Protein AF-A0A3N0A0M9-F1 (afdb_monomer_lite)

Radius of gyration: 16.25 Å; chains: 1; bounding box: 40×36×37 Å

Structure (mmCIF, N/CA/C/O backbone):
data_AF-A0A3N0A0M9-F1
#
_entry.id   AF-A0A3N0A0M9-F1
#
loop_
_atom_site.group_PDB
_atom_site.id
_atom_site.type_symbol
_atom_site.label_atom_id
_atom_site.label_alt_id
_atom_site.label_comp_id
_atom_site.label_asym_id
_atom_site.label_entity_id
_atom_site.label_seq_id
_atom_site.pdbx_PDB_ins_code
_atom_site.Cartn_x
_atom_site.Cartn_y
_atom_site.Cartn_z
_atom_site.occupancy
_atom_site.B_iso_or_equiv
_atom_site.auth_seq_id
_atom_site.auth_comp_id
_atom_site.auth_asym_id
_atom_site.auth_atom_id
_atom_site.pdbx_PDB_model_num
ATOM 1 N N . MET A 1 1 ? -13.376 9.754 -20.074 1.00 46.81 1 MET A N 1
ATOM 2 C CA . MET A 1 1 ? -14.007 8.553 -19.494 1.00 46.81 1 MET A CA 1
ATOM 3 C C . MET A 1 1 ? -12.904 7.523 -19.365 1.00 46.81 1 MET A C 1
ATOM 5 O O . MET A 1 1 ? -12.200 7.332 -20.347 1.00 46.81 1 MET A O 1
ATOM 9 N N . PHE A 1 2 ? -12.668 6.989 -18.171 1.00 48.34 2 PHE A N 1
ATOM 10 C CA . PHE A 1 2 ? -11.679 5.936 -17.939 1.00 48.34 2 PHE A CA 1
ATOM 11 C C . PHE A 1 2 ? -12.411 4.703 -17.416 1.00 48.34 2 PHE A C 1
ATOM 13 O O . PHE A 1 2 ? -13.405 4.845 -16.701 1.00 48.34 2 PHE A O 1
ATOM 20 N N . ASP A 1 3 ? -11.941 3.519 -17.795 1.00 61.69 3 ASP A N 1
ATOM 21 C CA . ASP A 1 3 ? -12.500 2.263 -17.310 1.00 61.69 3 ASP A CA 1
ATOM 22 C C . ASP A 1 3 ? -12.025 2.032 -15.871 1.00 61.69 3 ASP A C 1
ATOM 24 O O . ASP A 1 3 ? -10.823 1.979 -15.598 1.00 61.69 3 ASP A O 1
ATOM 28 N N . LEU A 1 4 ? -12.972 1.939 -14.935 1.00 63.66 4 LEU A N 1
ATOM 29 C CA . LEU A 1 4 ? -12.687 1.568 -13.553 1.00 63.66 4 LEU A CA 1
ATOM 30 C C . LEU A 1 4 ? -12.735 0.043 -13.437 1.00 63.66 4 LEU A C 1
ATOM 32 O O . LEU A 1 4 ? -13.810 -0.553 -13.383 1.00 63.66 4 LEU A O 1
ATOM 36 N N . CYS A 1 5 ? -11.565 -0.585 -13.386 1.00 60.88 5 CYS A N 1
ATOM 37 C CA . CYS A 1 5 ? -11.450 -2.004 -13.069 1.00 60.88 5 CYS A CA 1
ATOM 38 C C . CYS A 1 5 ? -11.476 -2.184 -11.546 1.00 60.88 5 CYS A C 1
ATOM 40 O O . CYS A 1 5 ? -10.580 -1.699 -10.854 1.00 60.88 5 CYS A O 1
ATOM 42 N N . VAL A 1 6 ? -12.500 -2.870 -11.032 1.00 67.88 6 VAL A N 1
ATOM 43 C CA . VAL A 1 6 ? -12.644 -3.187 -9.604 1.00 67.88 6 VAL A CA 1
ATOM 44 C C . VAL A 1 6 ? -12.330 -4.663 -9.389 1.00 67.88 6 VAL A C 1
ATOM 46 O O . VAL A 1 6 ? -13.035 -5.526 -9.909 1.00 67.88 6 VAL A O 1
ATOM 49 N N . ASP A 1 7 ? -11.290 -4.943 -8.606 1.00 69.88 7 ASP A N 1
ATOM 50 C CA . ASP A 1 7 ? -10.989 -6.296 -8.141 1.00 69.88 7 ASP A CA 1
ATOM 51 C C . ASP A 1 7 ? -11.790 -6.588 -6.865 1.00 69.88 7 ASP A C 1
ATOM 53 O O . ASP A 1 7 ? -11.772 -5.805 -5.912 1.00 69.88 7 ASP A O 1
ATOM 57 N N . LEU A 1 8 ? -12.483 -7.728 -6.832 1.00 71.00 8 LEU A N 1
ATOM 58 C CA . LEU A 1 8 ? -13.157 -8.211 -5.629 1.00 71.00 8 LEU A CA 1
ATOM 59 C C . LEU A 1 8 ? -12.156 -8.986 -4.768 1.00 71.00 8 LEU A C 1
ATOM 61 O O . LEU A 1 8 ? -11.678 -10.055 -5.157 1.00 71.00 8 LEU A O 1
ATOM 65 N N . ILE A 1 9 ? -11.857 -8.433 -3.596 1.00 75.56 9 ILE A N 1
ATOM 66 C CA . ILE A 1 9 ? -10.951 -9.012 -2.604 1.00 75.56 9 ILE A CA 1
ATOM 67 C C . ILE A 1 9 ? -11.772 -9.372 -1.369 1.00 75.56 9 ILE A C 1
ATOM 69 O O . ILE A 1 9 ? -12.623 -8.594 -0.938 1.00 75.56 9 ILE A O 1
ATOM 73 N N . VAL A 1 10 ? -11.522 -10.553 -0.813 1.00 70.00 10 VAL A N 1
ATOM 74 C CA . VAL A 1 10 ? -12.194 -11.050 0.393 1.00 70.00 10 VAL A CA 1
ATOM 75 C C . VAL A 1 10 ? -11.167 -11.307 1.491 1.00 70.00 10 VAL A C 1
ATOM 77 O O . VAL A 1 10 ? -10.033 -11.690 1.215 1.00 70.00 10 VAL A O 1
ATOM 80 N N . ASP A 1 11 ? -11.554 -11.117 2.747 1.00 65.62 11 ASP A N 1
ATOM 81 C CA . ASP A 1 11 ? -10.757 -11.548 3.901 1.00 65.62 11 ASP A CA 1
ATOM 82 C C . ASP A 1 11 ? -10.755 -13.081 4.030 1.00 65.62 11 ASP A C 1
ATOM 84 O O . ASP A 1 11 ? -9.761 -13.688 4.429 1.00 65.62 11 ASP A O 1
ATOM 88 N N . ARG A 1 12 ? -11.864 -13.720 3.638 1.00 73.69 12 ARG A N 1
ATOM 89 C CA . ARG A 1 12 ? -12.016 -15.173 3.582 1.00 73.69 12 ARG A CA 1
ATOM 90 C C . ARG A 1 12 ? -12.870 -15.586 2.393 1.00 73.69 12 ARG A C 1
ATOM 92 O O . ARG A 1 12 ? -14.002 -15.134 2.262 1.00 73.69 12 ARG A O 1
ATOM 99 N N . ILE A 1 13 ? -12.370 -16.510 1.572 1.00 76.69 13 ILE A N 1
ATOM 100 C CA . ILE A 1 13 ? -13.120 -17.059 0.433 1.00 76.69 13 ILE A CA 1
ATOM 101 C C . ILE A 1 13 ? -14.322 -17.867 0.952 1.00 76.69 13 ILE A C 1
ATOM 103 O O . ILE A 1 13 ? -14.123 -18.902 1.599 1.00 76.69 13 ILE A O 1
ATOM 107 N N . PRO A 1 14 ? -15.573 -17.443 0.681 1.00 78.31 14 PRO A N 1
ATOM 108 C CA . PRO A 1 14 ? -16.746 -18.236 1.019 1.00 78.31 14 PRO A CA 1
ATOM 109 C C . PRO A 1 14 ? -16.757 -19.529 0.192 1.00 78.31 14 PRO A C 1
ATOM 111 O O . PRO A 1 14 ? -16.495 -19.479 -1.012 1.00 78.31 14 PRO A O 1
ATOM 114 N N . PRO A 1 15 ? -17.103 -20.685 0.782 1.00 81.62 15 PRO A N 1
ATOM 115 C CA . PRO A 1 15 ? -16.984 -21.981 0.109 1.00 81.62 15 PRO A CA 1
ATOM 116 C C . PRO A 1 15 ? -17.847 -22.116 -1.157 1.00 81.62 15 PRO A C 1
ATOM 118 O O . PRO A 1 15 ? -17.543 -22.944 -2.005 1.00 81.62 15 PRO A O 1
ATOM 121 N N . ASN A 1 16 ? -18.897 -21.304 -1.304 1.00 85.25 16 ASN A N 1
ATOM 122 C CA . ASN A 1 16 ? -19.840 -21.324 -2.424 1.00 85.25 16 ASN A CA 1
ATOM 123 C C . ASN A 1 16 ? -19.748 -20.086 -3.342 1.00 85.25 16 ASN A C 1
ATOM 125 O O . ASN A 1 16 ? -20.628 -19.890 -4.177 1.00 85.25 16 ASN A O 1
ATOM 129 N N . ILE A 1 17 ? -18.727 -19.227 -3.205 1.00 81.31 17 ILE A N 1
ATOM 130 C CA . ILE A 1 17 ? -18.635 -17.978 -3.990 1.00 81.31 17 ILE A CA 1
ATOM 131 C C . ILE A 1 17 ? -18.592 -18.240 -5.502 1.00 81.31 17 ILE A C 1
ATOM 133 O O . ILE A 1 17 ? -19.210 -17.511 -6.278 1.00 81.31 17 ILE A O 1
ATOM 137 N N . HIS A 1 18 ? -17.924 -19.318 -5.913 1.00 77.88 18 HIS A N 1
ATOM 138 C CA . HIS A 1 18 ? -17.837 -19.709 -7.313 1.00 77.88 18 HIS A CA 1
ATOM 139 C C . HIS A 1 18 ? -19.211 -20.120 -7.864 1.00 77.88 18 HIS A C 1
ATOM 141 O O . HIS A 1 18 ? -19.573 -19.725 -8.966 1.00 77.88 18 HIS A O 1
ATOM 147 N N . ASP A 1 19 ? -20.014 -20.840 -7.082 1.00 83.12 19 ASP A N 1
ATOM 148 C CA . ASP A 1 19 ? -21.340 -21.300 -7.512 1.00 83.12 19 ASP A CA 1
ATOM 149 C C . ASP A 1 19 ? -22.362 -20.154 -7.600 1.00 83.12 19 ASP A C 1
ATOM 151 O O . ASP A 1 19 ? -23.295 -20.213 -8.398 1.00 83.12 19 ASP A O 1
ATOM 155 N N . VAL A 1 20 ? -22.193 -19.105 -6.785 1.00 84.69 20 VAL A N 1
ATOM 156 C CA . VAL A 1 20 ? -23.126 -17.966 -6.704 1.00 84.69 20 VAL A CA 1
ATOM 157 C C . VAL A 1 20 ? -22.769 -16.857 -7.692 1.00 84.69 20 VAL A C 1
ATOM 159 O O . VAL A 1 20 ? -23.652 -16.298 -8.337 1.00 84.69 20 VAL A O 1
ATOM 162 N N . LEU A 1 21 ? -21.485 -16.504 -7.780 1.00 79.31 21 LEU A N 1
ATOM 163 C CA . LEU A 1 21 ? -21.014 -15.325 -8.510 1.00 79.31 21 LEU A CA 1
ATOM 164 C C . LEU A 1 21 ? -20.124 -15.673 -9.708 1.00 79.31 21 LEU A C 1
ATOM 166 O O . LEU A 1 21 ? -19.809 -14.784 -10.492 1.00 79.31 21 LEU A O 1
ATOM 170 N N . ASN A 1 22 ? -19.726 -16.942 -9.869 1.00 79.00 22 ASN A N 1
ATOM 171 C CA . ASN A 1 22 ? -18.807 -17.400 -10.916 1.00 79.00 22 ASN A CA 1
ATOM 172 C C . ASN A 1 22 ? -17.504 -16.577 -10.977 1.00 79.00 22 ASN A C 1
ATOM 174 O O . ASN A 1 22 ? -16.963 -16.301 -12.048 1.00 79.00 22 ASN A O 1
ATOM 178 N N . ILE A 1 23 ? -17.017 -16.168 -9.802 1.00 75.56 23 ILE A N 1
ATOM 179 C CA . ILE A 1 23 ? -15.745 -15.469 -9.608 1.00 75.56 23 ILE A CA 1
ATOM 180 C C . ILE A 1 23 ? -14.832 -16.290 -8.695 1.00 75.56 23 ILE A C 1
ATOM 182 O O . ILE A 1 23 ? -15.299 -17.025 -7.823 1.00 75.56 23 ILE A O 1
ATOM 186 N N . ALA A 1 24 ? -13.524 -16.114 -8.867 1.00 68.88 24 ALA A N 1
ATOM 187 C CA . ALA A 1 24 ? -12.499 -16.600 -7.951 1.00 68.88 24 ALA A CA 1
ATOM 188 C C . ALA A 1 24 ? -11.876 -15.382 -7.245 1.00 68.88 24 ALA A C 1
ATOM 190 O O . ALA A 1 24 ? -10.961 -14.771 -7.805 1.00 68.88 24 ALA A O 1
ATOM 191 N N . PRO A 1 25 ? -12.411 -14.955 -6.085 1.00 68.38 25 PRO A N 1
ATOM 192 C CA . PRO A 1 25 ? -11.896 -13.782 -5.395 1.00 68.38 25 PRO A CA 1
ATOM 193 C C . PRO A 1 25 ? -10.504 -14.075 -4.832 1.00 68.38 25 PRO A C 1
ATOM 195 O O . PRO A 1 25 ? -10.197 -15.208 -4.456 1.00 68.38 25 PRO A O 1
ATOM 198 N N . VAL A 1 26 ? -9.671 -13.040 -4.772 1.00 68.00 26 VAL A N 1
ATOM 199 C CA . VAL A 1 26 ? -8.352 -13.123 -4.135 1.00 68.00 26 VAL A CA 1
ATOM 200 C C . VAL A 1 26 ? -8.538 -12.953 -2.630 1.00 68.00 26 VAL A C 1
ATOM 202 O O . VAL A 1 26 ? -9.287 -12.069 -2.206 1.00 68.00 26 VAL A O 1
ATOM 205 N N . ASP A 1 27 ? -7.877 -13.793 -1.834 1.00 69.44 27 ASP A N 1
ATOM 206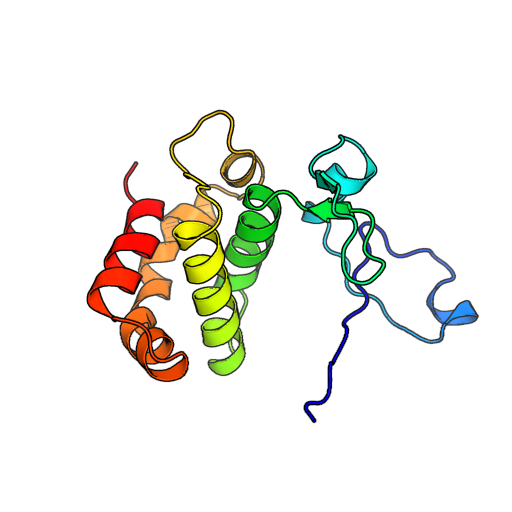 C CA . ASP A 1 27 ? -7.814 -13.614 -0.391 1.00 69.44 27 ASP A CA 1
ATOM 207 C C . ASP A 1 27 ? -6.705 -12.629 -0.011 1.00 69.44 27 ASP A C 1
ATOM 209 O O . ASP A 1 27 ? -5.558 -12.746 -0.434 1.00 69.44 27 ASP A O 1
ATOM 213 N N . GLU A 1 28 ? -7.054 -11.638 0.806 1.00 76.50 28 GLU A N 1
ATOM 214 C CA . GLU A 1 28 ? -6.086 -10.749 1.445 1.00 76.50 28 GLU A CA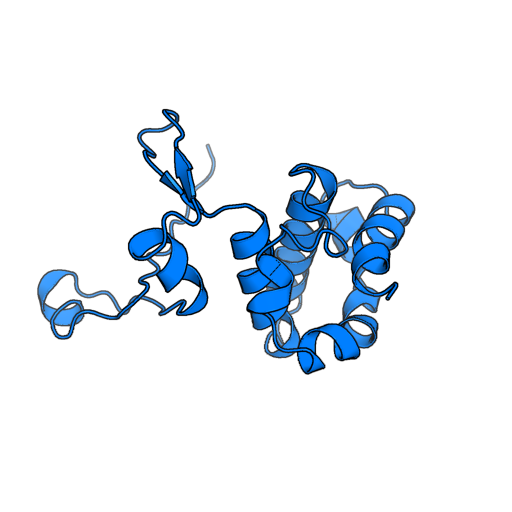 1
ATOM 215 C C . GLU A 1 28 ? -6.292 -10.835 2.954 1.00 76.50 28 GLU A C 1
ATOM 217 O O . GLU A 1 28 ? -7.057 -10.078 3.553 1.00 76.50 28 GLU A O 1
ATOM 222 N N . VAL A 1 29 ? -5.610 -11.799 3.574 1.00 76.31 29 VAL A N 1
ATOM 223 C CA . VAL A 1 29 ? -5.720 -12.090 5.013 1.00 76.31 29 VAL A CA 1
ATOM 224 C C . VAL A 1 29 ? -5.365 -10.863 5.860 1.00 76.31 29 VAL A C 1
ATOM 226 O O . VAL A 1 29 ? -5.896 -10.686 6.955 1.00 76.31 29 VAL A O 1
ATOM 229 N N . LEU A 1 30 ? -4.526 -9.958 5.346 1.00 79.00 30 LEU A N 1
ATOM 230 C CA . LEU A 1 30 ? -4.198 -8.710 6.033 1.00 79.00 30 LEU A CA 1
ATOM 231 C C . LEU A 1 30 ? -5.394 -7.754 6.154 1.00 79.00 30 LEU A C 1
ATOM 233 O O . LEU A 1 30 ? -5.308 -6.812 6.931 1.00 79.00 30 LEU A O 1
ATOM 237 N N . LEU A 1 31 ? -6.508 -7.978 5.447 1.00 81.50 31 LEU A N 1
ATOM 238 C CA . LEU A 1 31 ? -7.742 -7.201 5.608 1.00 81.50 31 LEU A CA 1
ATOM 239 C C . LEU A 1 31 ? -8.655 -7.715 6.729 1.00 81.50 31 LEU A C 1
ATOM 241 O O . LEU A 1 31 ? -9.558 -6.982 7.123 1.00 81.50 31 LEU A O 1
ATOM 245 N N . GLU A 1 32 ? -8.410 -8.897 7.308 1.00 82.12 32 GLU A N 1
ATOM 246 C CA 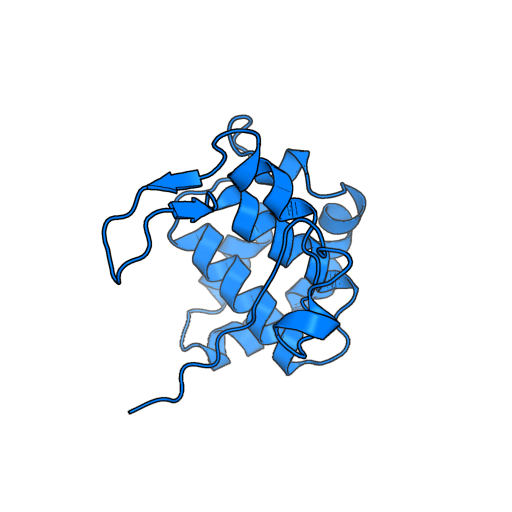. GLU A 1 32 ? -9.192 -9.424 8.443 1.00 82.12 32 GLU A CA 1
ATOM 247 C C . GLU A 1 32 ? -9.430 -8.381 9.566 1.00 82.12 32 GLU A C 1
ATOM 249 O O . GLU A 1 32 ? -10.556 -8.283 10.070 1.00 82.12 32 GLU A O 1
ATOM 254 N N . PRO A 1 33 ? -8.447 -7.539 9.965 1.00 80.88 33 PRO A N 1
ATOM 255 C CA . PRO A 1 33 ? -8.648 -6.547 11.022 1.00 80.88 33 PRO A CA 1
ATOM 256 C C . PRO A 1 33 ? -9.676 -5.452 10.691 1.00 80.88 33 PRO A C 1
ATOM 258 O O . PRO A 1 33 ? -10.248 -4.874 11.616 1.00 80.88 33 PRO A O 1
ATOM 261 N N . VAL A 1 34 ? -9.948 -5.181 9.407 1.00 82.62 34 VAL A N 1
ATOM 262 C CA . VAL A 1 34 ? -11.017 -4.257 8.975 1.00 82.62 34 VAL A CA 1
ATOM 263 C C . VAL A 1 34 ? -12.367 -4.765 9.464 1.00 82.62 34 VAL A C 1
ATOM 265 O O . VAL A 1 34 ? -13.164 -4.001 9.996 1.00 82.62 34 VAL A O 1
ATOM 268 N N . PHE A 1 35 ? -12.601 -6.068 9.330 1.00 82.19 35 PHE A N 1
ATOM 269 C CA . PHE A 1 35 ? -13.885 -6.693 9.633 1.00 82.19 35 PHE A CA 1
ATOM 270 C C . PHE A 1 35 ? -14.013 -7.129 11.096 1.00 82.19 35 PHE A C 1
ATOM 272 O O . PHE A 1 35 ? -15.124 -7.273 11.600 1.00 82.19 35 PHE A O 1
ATOM 279 N N . THR A 1 36 ? -12.889 -7.346 11.789 1.00 81.44 36 THR A N 1
ATOM 280 C CA . THR A 1 36 ? -12.878 -7.957 13.131 1.00 81.44 36 THR A CA 1
ATOM 281 C C . THR A 1 36 ? -12.433 -7.029 14.262 1.00 81.44 36 THR A C 1
ATOM 283 O O . THR A 1 36 ? -12.691 -7.343 15.425 1.00 81.44 36 THR A O 1
ATOM 286 N N . ARG A 1 37 ? -11.731 -5.923 13.969 1.00 78.25 37 ARG A N 1
ATOM 287 C CA . ARG A 1 37 ? -11.045 -5.092 14.985 1.00 78.25 37 ARG A CA 1
ATOM 288 C C . ARG A 1 37 ? -11.192 -3.583 14.779 1.00 78.25 37 ARG A C 1
ATOM 290 O O . ARG A 1 37 ? -10.410 -2.822 15.342 1.00 78.25 37 ARG A O 1
ATOM 297 N N . ASP A 1 38 ? -12.158 -3.150 13.973 1.00 82.00 38 ASP A N 1
ATOM 298 C CA . ASP A 1 38 ? -12.381 -1.736 13.650 1.00 82.00 38 ASP A CA 1
ATOM 299 C C . ASP A 1 38 ? -11.116 -1.014 13.117 1.00 82.00 38 ASP A C 1
ATOM 301 O O . ASP A 1 38 ? -10.888 0.177 13.361 1.00 82.00 38 ASP A O 1
ATOM 305 N N . GLU A 1 39 ? -10.260 -1.722 12.363 1.00 82.94 39 GLU A N 1
ATOM 306 C CA . GLU A 1 39 ? -9.064 -1.145 11.722 1.00 82.94 39 GLU A CA 1
ATOM 307 C C . GLU A 1 39 ? -9.405 -0.428 10.405 1.00 82.94 39 GLU A C 1
ATOM 309 O O . GLU A 1 39 ? -8.784 -0.627 9.357 1.00 82.94 39 GLU A O 1
ATOM 314 N N . TYR A 1 40 ? -10.407 0.447 10.475 1.00 85.75 40 TYR A N 1
ATOM 315 C CA . TYR A 1 40 ? -10.907 1.225 9.353 1.00 85.75 40 TYR A CA 1
ATOM 316 C C . TYR A 1 40 ? -11.216 2.678 9.718 1.00 85.75 40 TYR A C 1
ATOM 318 O O . TYR A 1 40 ? -11.217 3.076 10.884 1.00 85.75 40 TYR A O 1
ATOM 326 N N . VAL A 1 41 ? -11.474 3.475 8.688 1.00 85.00 41 VAL A N 1
ATOM 327 C CA . VAL A 1 41 ? -11.993 4.837 8.745 1.00 85.00 41 VAL A CA 1
ATOM 328 C C . VAL A 1 41 ? -13.347 4.835 8.048 1.00 85.00 41 VAL A C 1
ATOM 330 O O . VAL A 1 41 ? -13.490 4.250 6.976 1.00 85.00 41 VAL A O 1
ATOM 333 N N . LYS A 1 42 ? -14.352 5.463 8.659 1.00 85.94 42 LYS A N 1
ATOM 334 C CA . LYS A 1 42 ? -15.638 5.673 7.990 1.00 85.94 42 LYS A CA 1
ATOM 335 C C . LYS A 1 42 ? -15.510 6.845 7.036 1.00 85.94 42 LYS A C 1
ATOM 337 O O . LYS A 1 42 ? -15.041 7.909 7.439 1.00 85.94 42 LYS A O 1
ATOM 342 N N . ILE A 1 43 ? -15.931 6.635 5.801 1.00 83.25 43 ILE A N 1
ATOM 343 C CA . ILE A 1 43 ? -16.092 7.697 4.814 1.00 83.25 43 ILE A CA 1
ATOM 344 C C . ILE A 1 43 ? -17.551 7.683 4.364 1.00 83.25 43 ILE A C 1
ATOM 346 O O . ILE A 1 43 ? -18.217 6.662 4.474 1.00 83.25 43 ILE A O 1
ATOM 350 N N . GLU A 1 44 ? -18.069 8.826 3.934 1.00 80.81 44 GLU A N 1
ATOM 351 C CA . GLU A 1 44 ? -19.430 8.948 3.392 1.00 80.81 44 GLU A CA 1
ATOM 352 C C . GLU A 1 44 ? -19.345 9.471 1.953 1.00 80.81 44 GLU A C 1
ATOM 354 O O . GLU A 1 44 ? -20.040 10.397 1.541 1.00 80.81 44 GLU A O 1
ATOM 359 N N . GLU A 1 45 ? -18.417 8.902 1.186 1.00 76.88 45 GLU A N 1
ATOM 360 C CA . GLU A 1 45 ? -18.079 9.342 -0.164 1.00 76.88 45 GLU A CA 1
ATOM 361 C C . GLU A 1 45 ? -18.207 8.165 -1.130 1.00 76.88 45 GLU A C 1
ATOM 363 O O . GLU A 1 45 ? -17.852 7.034 -0.807 1.00 76.88 45 GLU A O 1
ATOM 368 N N . PHE A 1 46 ? -18.733 8.417 -2.332 1.00 69.88 46 PHE A N 1
ATOM 369 C CA . PHE A 1 46 ? -18.859 7.415 -3.404 1.00 69.88 46 PHE A CA 1
ATOM 370 C C . PHE A 1 46 ? -19.653 6.144 -3.034 1.00 69.88 46 PHE A C 1
ATOM 372 O O . PHE A 1 46 ? -19.504 5.114 -3.686 1.00 69.88 46 PHE A O 1
ATOM 379 N N . GLY A 1 47 ? -20.506 6.206 -2.005 1.00 70.25 47 GLY A N 1
ATOM 380 C CA . GLY A 1 47 ? -21.232 5.036 -1.492 1.00 70.25 47 GLY A CA 1
ATOM 381 C C . GLY A 1 47 ? -20.343 4.034 -0.747 1.00 70.25 47 GLY A C 1
ATOM 382 O O . GLY A 1 47 ? -20.774 2.914 -0.489 1.00 70.25 47 GLY A O 1
ATOM 383 N N . ILE A 1 48 ? -19.109 4.418 -0.418 1.00 70.00 48 ILE A N 1
ATOM 384 C CA . ILE A 1 48 ? -18.201 3.642 0.420 1.00 70.00 48 ILE A CA 1
ATOM 385 C C . ILE A 1 48 ? -18.504 4.016 1.865 1.00 70.00 48 ILE A C 1
ATOM 387 O O . ILE A 1 48 ? -18.462 5.193 2.194 1.00 70.00 48 ILE A O 1
ATOM 391 N N . GLU A 1 49 ? -18.793 3.036 2.720 1.00 75.81 49 GLU A N 1
ATOM 392 C CA . GLU A 1 49 ? -19.029 3.278 4.153 1.00 75.81 49 GLU A CA 1
ATOM 393 C C . GLU A 1 49 ? -17.740 3.172 4.981 1.00 75.81 49 GLU A C 1
ATOM 395 O O . GLU A 1 49 ? -17.614 3.764 6.056 1.00 75.81 49 GLU A O 1
ATOM 400 N N . ILE A 1 50 ? -16.778 2.376 4.502 1.00 81.69 50 ILE A N 1
ATOM 401 C CA . ILE A 1 50 ? -15.605 1.954 5.263 1.00 81.69 50 ILE A CA 1
ATOM 402 C C . ILE A 1 50 ? -14.378 1.870 4.345 1.00 81.69 50 ILE A C 1
ATOM 404 O O . ILE A 1 50 ? -14.414 1.210 3.309 1.00 81.69 50 ILE A O 1
ATOM 408 N N . LEU A 1 51 ? -13.270 2.487 4.763 1.00 82.19 51 LEU A N 1
ATOM 409 C CA . LEU A 1 51 ? -11.949 2.375 4.144 1.00 82.19 51 LEU A CA 1
ATOM 410 C C . LEU A 1 51 ? -10.945 1.815 5.155 1.00 82.19 51 LEU A C 1
ATOM 412 O O . LEU A 1 51 ? -10.860 2.308 6.278 1.00 82.19 51 LEU A O 1
ATOM 416 N N . SER A 1 52 ? -10.146 0.823 4.767 1.00 84.94 52 SER A N 1
ATOM 417 C CA . SER A 1 52 ? -9.052 0.313 5.603 1.00 84.94 52 SER A CA 1
ATOM 418 C C . SER A 1 52 ? -8.141 1.447 6.072 1.00 84.94 52 SER A C 1
ATOM 420 O O . SER A 1 52 ? -7.840 2.364 5.302 1.00 84.94 52 SER A O 1
ATOM 422 N N . LYS A 1 53 ? -7.654 1.384 7.318 1.00 86.31 53 LYS A N 1
ATOM 423 C CA . LYS A 1 53 ? -6.686 2.386 7.780 1.00 86.31 53 LYS A CA 1
ATOM 424 C C . LYS A 1 53 ? -5.460 2.405 6.858 1.00 86.31 53 LYS A C 1
ATOM 426 O O . LYS A 1 53 ? -5.018 1.338 6.422 1.00 86.31 53 LYS A O 1
ATOM 431 N N . PRO A 1 54 ? -4.869 3.583 6.600 1.00 86.19 54 PRO A N 1
ATOM 432 C CA . PRO A 1 54 ? -3.724 3.707 5.698 1.00 86.19 54 PRO A CA 1
ATOM 433 C C . PRO A 1 54 ? -2.553 2.783 6.049 1.00 86.19 54 PRO A C 1
ATOM 435 O O . PRO A 1 54 ? -1.911 2.223 5.169 1.00 86.19 54 PRO A O 1
ATOM 438 N N . ASP A 1 55 ? -2.336 2.533 7.337 1.00 84.19 55 ASP A N 1
ATOM 439 C CA . ASP A 1 55 ? -1.338 1.587 7.831 1.00 84.19 55 ASP A CA 1
ATOM 440 C C . ASP A 1 55 ? -1.548 0.156 7.318 1.00 84.19 55 ASP A C 1
ATOM 442 O O . ASP A 1 55 ? -0.598 -0.550 6.979 1.00 84.19 55 ASP A O 1
ATOM 446 N N . LEU A 1 56 ? -2.804 -0.279 7.252 1.00 83.69 56 LEU A N 1
ATOM 447 C CA . LEU A 1 56 ? -3.161 -1.602 6.765 1.00 83.69 56 LEU A CA 1
ATOM 448 C C . LEU A 1 56 ? -3.008 -1.684 5.245 1.00 83.69 56 LEU A C 1
ATOM 450 O O . LEU A 1 56 ? -2.490 -2.672 4.734 1.00 83.69 56 LEU A O 1
ATOM 454 N N . LEU A 1 57 ? -3.384 -0.619 4.528 1.00 86.25 57 LEU A N 1
ATOM 455 C CA . LEU A 1 57 ? -3.143 -0.500 3.086 1.00 86.25 57 LEU A CA 1
ATOM 456 C C . LEU A 1 57 ? -1.648 -0.530 2.762 1.00 86.25 57 LEU A C 1
ATOM 458 O O . LEU A 1 57 ? -1.231 -1.175 1.808 1.00 86.25 57 LEU A O 1
ATOM 462 N N . LEU A 1 58 ? -0.822 0.127 3.573 1.00 86.00 58 LEU A N 1
ATOM 463 C CA . LEU A 1 58 ? 0.624 0.071 3.416 1.00 86.00 58 LEU A CA 1
ATOM 464 C C . LEU A 1 58 ? 1.151 -1.353 3.628 1.00 86.00 58 LEU A C 1
ATOM 466 O O . LEU A 1 58 ? 1.995 -1.818 2.865 1.00 86.00 58 LEU A O 1
ATOM 470 N N . ALA A 1 59 ? 0.633 -2.067 4.629 1.00 83.94 59 ALA A N 1
ATOM 471 C CA . ALA A 1 59 ? 1.038 -3.440 4.903 1.00 83.94 59 ALA A CA 1
ATOM 472 C C . ALA A 1 59 ? 0.761 -4.394 3.731 1.00 83.94 59 ALA A C 1
ATOM 474 O O . ALA A 1 59 ? 1.652 -5.164 3.370 1.00 83.94 59 ALA A O 1
ATOM 475 N N . THR A 1 60 ? -0.421 -4.319 3.108 1.00 85.06 60 THR A N 1
ATOM 476 C CA . THR A 1 60 ? -0.760 -5.179 1.955 1.00 85.06 60 THR A CA 1
ATOM 477 C C . THR A 1 60 ? 0.202 -4.958 0.789 1.00 85.06 60 THR A C 1
ATOM 479 O O . THR A 1 60 ? 0.682 -5.917 0.186 1.00 85.06 60 THR A O 1
ATOM 482 N N . LYS A 1 61 ? 0.578 -3.700 0.527 1.00 86.12 61 LYS A N 1
ATOM 483 C CA . LYS A 1 61 ? 1.536 -3.349 -0.533 1.00 86.12 61 LYS A CA 1
ATOM 484 C C . LYS A 1 61 ? 2.953 -3.808 -0.232 1.00 86.12 61 LYS A C 1
ATOM 486 O O . LYS A 1 61 ? 3.637 -4.314 -1.117 1.00 86.12 61 LYS A O 1
ATOM 491 N N . LEU A 1 62 ? 3.399 -3.668 1.015 1.00 82.75 62 LEU A N 1
ATOM 492 C CA . LEU A 1 62 ? 4.724 -4.134 1.422 1.00 82.75 62 LEU A CA 1
ATOM 493 C C . LEU A 1 62 ? 4.837 -5.658 1.310 1.00 82.75 62 LEU A C 1
ATOM 495 O O . LEU A 1 62 ? 5.867 -6.153 0.862 1.00 82.75 62 LEU A O 1
ATOM 499 N N . VAL A 1 63 ? 3.786 -6.400 1.674 1.00 82.12 63 VAL A N 1
ATOM 500 C CA . VAL A 1 63 ? 3.783 -7.869 1.607 1.00 82.12 63 VAL A CA 1
ATOM 501 C C . VAL A 1 63 ? 3.720 -8.389 0.171 1.00 82.12 63 VAL A C 1
ATOM 503 O O . VAL A 1 63 ? 4.359 -9.398 -0.132 1.00 82.12 63 VAL A O 1
ATOM 506 N N . SER A 1 64 ? 3.018 -7.704 -0.737 1.00 79.38 64 SER A N 1
ATOM 507 C CA . SER A 1 64 ? 2.939 -8.128 -2.140 1.00 79.38 64 SER A CA 1
ATOM 508 C C . SER A 1 64 ? 4.255 -7.937 -2.896 1.00 79.38 64 SER A C 1
ATOM 510 O O . SER A 1 64 ? 4.569 -8.723 -3.792 1.00 79.38 64 SER A O 1
ATOM 512 N N . LEU A 1 65 ? 5.029 -6.911 -2.538 1.00 77.12 65 LEU A N 1
ATOM 513 C CA . LEU A 1 65 ? 6.166 -6.421 -3.314 1.00 77.12 65 LEU A CA 1
ATOM 514 C C . LEU A 1 65 ? 7.263 -7.475 -3.607 1.00 77.12 65 LEU A C 1
ATOM 516 O O . LEU A 1 65 ? 7.651 -7.587 -4.773 1.00 77.12 65 LEU A O 1
ATOM 520 N N . PRO A 1 66 ? 7.735 -8.301 -2.643 1.00 73.06 66 PRO A N 1
ATOM 521 C CA . PRO A 1 66 ? 8.817 -9.263 -2.883 1.00 73.06 66 PRO A CA 1
ATOM 522 C C . PRO A 1 66 ? 8.470 -10.365 -3.895 1.00 73.06 66 PRO A C 1
ATOM 524 O O . PRO A 1 66 ? 9.359 -10.891 -4.558 1.00 73.06 66 PRO A O 1
ATOM 527 N N . GLY A 1 67 ? 7.188 -10.726 -4.020 1.00 68.62 67 GLY A N 1
ATOM 528 C CA . GLY A 1 67 ? 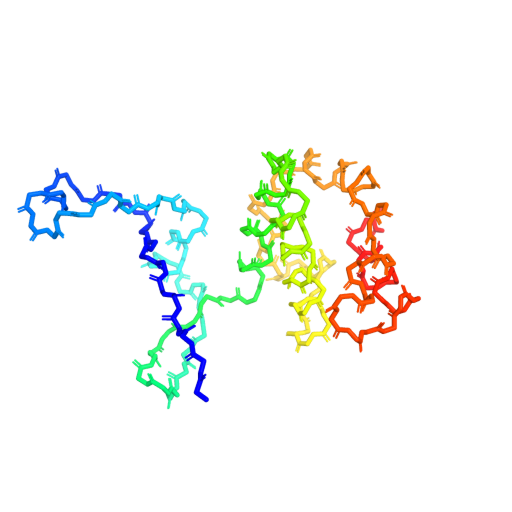6.717 -11.781 -4.926 1.00 68.62 67 GLY A CA 1
ATOM 529 C C . GLY A 1 67 ? 6.344 -11.292 -6.329 1.00 68.62 67 GLY A C 1
ATOM 530 O O . GLY A 1 67 ? 5.950 -12.091 -7.184 1.00 68.62 67 GLY A O 1
ATOM 531 N N . ARG A 1 68 ? 6.413 -9.981 -6.597 1.00 72.62 68 ARG A N 1
ATOM 532 C CA . ARG A 1 68 ? 6.074 -9.421 -7.911 1.00 72.62 68 ARG A CA 1
ATOM 533 C C . ARG A 1 68 ? 7.260 -9.559 -8.859 1.00 72.62 68 ARG A C 1
ATOM 535 O O . ARG A 1 68 ? 8.282 -8.923 -8.666 1.00 72.62 68 ARG A O 1
ATOM 542 N N . ASN A 1 69 ? 7.082 -10.294 -9.955 1.00 64.94 69 ASN A N 1
ATOM 543 C CA . ASN A 1 69 ? 8.103 -10.403 -11.009 1.00 64.94 69 ASN A CA 1
ATOM 544 C C . ASN A 1 69 ? 7.854 -9.474 -12.207 1.00 64.94 69 ASN A C 1
ATOM 546 O O . ASN A 1 69 ? 8.755 -9.256 -13.007 1.00 64.94 69 ASN A O 1
ATOM 550 N N . ALA A 1 70 ? 6.644 -8.923 -12.346 1.00 71.44 70 ALA A N 1
ATOM 551 C CA . ALA A 1 70 ? 6.302 -8.055 -13.469 1.00 71.44 70 ALA A CA 1
ATOM 552 C C . ALA A 1 70 ? 6.543 -6.578 -13.124 1.00 71.44 70 ALA A C 1
ATOM 554 O O . ALA A 1 70 ? 5.963 -6.074 -12.161 1.00 71.44 70 ALA A O 1
ATOM 555 N N . GLU A 1 71 ? 7.342 -5.886 -13.941 1.00 72.75 71 GLU A N 1
ATOM 556 C CA . GLU A 1 71 ? 7.759 -4.489 -13.725 1.00 72.75 71 GLU A CA 1
ATOM 557 C C . GLU A 1 71 ? 6.576 -3.535 -13.512 1.00 72.75 71 GLU A C 1
ATOM 559 O O . GLU A 1 71 ? 6.543 -2.803 -12.528 1.00 72.75 71 GLU A O 1
ATOM 564 N N . HIS A 1 72 ? 5.536 -3.611 -14.348 1.00 72.81 72 HIS A N 1
ATOM 565 C CA . HIS A 1 72 ? 4.346 -2.758 -14.212 1.00 72.81 72 HIS A CA 1
ATOM 566 C C . HIS A 1 72 ? 3.607 -2.945 -12.872 1.00 72.81 72 HIS A C 1
ATOM 568 O O . HIS A 1 72 ? 3.065 -1.990 -12.320 1.00 72.81 72 HIS A O 1
ATOM 574 N N . LYS A 1 73 ? 3.600 -4.165 -12.313 1.00 77.88 73 LYS A N 1
ATOM 575 C CA . LYS A 1 73 ? 2.982 -4.448 -11.005 1.00 77.88 73 LYS A CA 1
ATOM 576 C C . LYS A 1 73 ? 3.837 -3.920 -9.855 1.00 77.88 73 LYS A C 1
ATOM 578 O O . LYS A 1 73 ? 3.276 -3.387 -8.906 1.00 77.88 73 LYS A O 1
ATOM 583 N N . LYS A 1 74 ? 5.168 -4.018 -9.962 1.00 77.69 74 LYS A N 1
ATOM 584 C CA . LYS A 1 74 ? 6.095 -3.391 -9.006 1.00 77.69 74 LYS A CA 1
ATOM 585 C C . LYS A 1 74 ? 5.946 -1.872 -9.006 1.00 77.69 74 LYS A C 1
ATOM 587 O O . LYS A 1 74 ? 5.810 -1.285 -7.942 1.00 77.69 74 LYS A O 1
ATOM 592 N N . CYS A 1 75 ? 5.889 -1.261 -10.191 1.00 82.75 75 CYS A N 1
ATOM 593 C CA . CYS A 1 75 ? 5.686 0.178 -10.350 1.00 82.75 75 CYS A CA 1
ATOM 594 C C . CYS A 1 75 ? 4.391 0.647 -9.675 1.00 82.75 75 CYS A C 1
ATOM 596 O O . CYS A 1 75 ? 4.414 1.621 -8.929 1.00 82.75 75 CYS A O 1
ATOM 598 N N . LYS A 1 76 ? 3.279 -0.074 -9.887 1.00 84.62 76 LYS A N 1
ATOM 599 C CA . LYS A 1 76 ? 2.006 0.194 -9.202 1.00 84.62 76 LYS A CA 1
ATOM 600 C C . LYS A 1 76 ? 2.161 0.120 -7.682 1.00 84.62 76 LYS A C 1
ATOM 602 O O . LYS A 1 76 ? 1.805 1.066 -6.991 1.00 84.62 76 LYS A O 1
ATOM 607 N N . ASP A 1 77 ? 2.689 -0.992 -7.168 1.00 85.50 77 ASP A N 1
ATOM 608 C CA . ASP A 1 77 ? 2.795 -1.201 -5.722 1.00 85.50 77 ASP A CA 1
ATOM 609 C C . ASP A 1 77 ? 3.738 -0.152 -5.075 1.00 85.50 77 ASP A C 1
ATOM 611 O O . ASP A 1 77 ? 3.438 0.346 -3.993 1.00 85.50 77 ASP A O 1
ATOM 615 N N . MET A 1 78 ? 4.814 0.274 -5.752 1.00 85.00 78 MET A N 1
ATOM 616 C CA . MET A 1 78 ? 5.691 1.368 -5.296 1.00 85.00 78 MET A CA 1
ATOM 617 C C . MET A 1 78 ? 5.012 2.742 -5.312 1.00 85.00 78 MET A C 1
ATOM 619 O O . MET A 1 78 ? 5.180 3.510 -4.363 1.00 85.00 78 MET A O 1
ATOM 623 N N . ALA A 1 79 ? 4.241 3.055 -6.357 1.00 87.50 79 ALA A N 1
ATOM 624 C CA . ALA A 1 79 ? 3.468 4.292 -6.424 1.00 87.50 79 ALA A CA 1
ATOM 625 C C . ALA A 1 79 ? 2.423 4.354 -5.297 1.00 87.50 79 ALA A C 1
ATOM 627 O O . ALA A 1 79 ? 2.303 5.379 -4.627 1.00 87.50 79 ALA A O 1
ATOM 628 N N . ASP A 1 80 ? 1.737 3.237 -5.031 1.00 88.81 80 ASP A N 1
ATOM 629 C CA . ASP A 1 80 ? 0.781 3.112 -3.929 1.00 88.81 80 ASP A CA 1
ATOM 6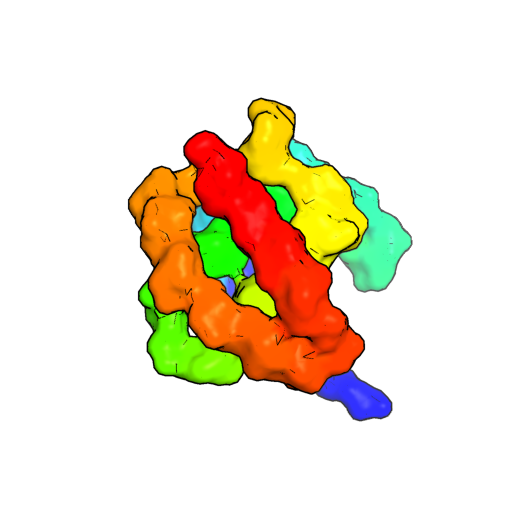30 C C . ASP A 1 80 ? 1.473 3.304 -2.562 1.00 88.81 80 ASP A C 1
ATOM 632 O O . ASP A 1 80 ? 0.977 4.053 -1.721 1.00 88.81 80 ASP A O 1
ATOM 636 N N . ILE A 1 81 ? 2.645 2.686 -2.342 1.00 86.94 81 ILE A N 1
ATOM 637 C CA . ILE A 1 81 ? 3.447 2.862 -1.112 1.00 86.94 81 ILE A CA 1
ATOM 638 C C . ILE A 1 81 ? 3.830 4.332 -0.913 1.00 86.94 81 ILE A C 1
ATOM 640 O O . ILE A 1 81 ? 3.645 4.870 0.182 1.00 86.94 81 ILE A O 1
ATOM 644 N N . TYR A 1 82 ? 4.340 4.987 -1.962 1.00 87.44 82 TYR A N 1
ATOM 645 C CA . TYR A 1 82 ? 4.681 6.409 -1.919 1.00 87.44 82 TYR A CA 1
ATOM 646 C C . TYR A 1 82 ? 3.456 7.258 -1.573 1.00 87.44 82 TYR A C 1
ATOM 648 O O . TYR A 1 82 ? 3.528 8.070 -0.652 1.00 87.44 82 TYR A O 1
ATOM 656 N N . ALA A 1 83 ? 2.325 7.040 -2.248 1.00 89.56 83 ALA A N 1
ATOM 657 C CA . ALA A 1 83 ? 1.107 7.808 -2.022 1.00 89.56 83 ALA A CA 1
ATOM 658 C C . ALA A 1 83 ? 0.602 7.672 -0.578 1.00 89.56 83 ALA A C 1
ATOM 660 O O . ALA A 1 83 ? 0.296 8.677 0.068 1.00 89.56 83 ALA A O 1
ATOM 661 N N . VAL A 1 84 ? 0.566 6.448 -0.041 1.00 88.31 84 VAL A N 1
ATOM 662 C CA . VAL A 1 84 ? 0.144 6.224 1.346 1.00 88.31 84 VAL A CA 1
ATOM 663 C C . VAL A 1 84 ? 1.075 6.960 2.306 1.00 88.31 84 VAL A C 1
ATOM 665 O O . VAL A 1 84 ? 0.614 7.817 3.052 1.00 88.31 84 VAL A O 1
ATOM 668 N N . LEU A 1 85 ? 2.387 6.719 2.242 1.00 85.88 85 LEU A N 1
ATOM 669 C CA . LEU A 1 85 ? 3.352 7.361 3.144 1.00 85.88 85 LEU A CA 1
ATOM 670 C C . LEU A 1 85 ? 3.329 8.887 3.054 1.00 85.88 85 LEU A C 1
ATOM 672 O O . LEU A 1 85 ? 3.464 9.581 4.063 1.00 85.88 85 LEU A O 1
ATOM 676 N N . ARG A 1 86 ? 3.164 9.421 1.843 1.00 88.50 86 ARG A N 1
ATOM 677 C CA . ARG A 1 86 ? 3.243 10.856 1.598 1.00 88.50 86 ARG A CA 1
ATOM 678 C C . ARG A 1 86 ? 2.007 11.615 2.065 1.00 88.50 86 ARG A C 1
ATOM 680 O O . ARG A 1 86 ? 2.149 12.751 2.531 1.00 88.50 86 ARG A O 1
ATOM 687 N N . TYR A 1 87 ? 0.819 11.035 1.900 1.00 88.56 87 TYR A N 1
ATOM 688 C CA . TYR A 1 87 ? -0.441 11.768 2.045 1.00 88.56 87 TYR A CA 1
ATOM 689 C C . TYR A 1 87 ? -1.292 11.329 3.235 1.00 88.56 87 TYR A C 1
ATOM 691 O O . TYR A 1 87 ? -2.101 12.127 3.701 1.00 88.56 87 TYR A O 1
ATOM 699 N N . SER A 1 88 ? -1.116 10.119 3.772 1.00 84.06 88 SER A N 1
ATOM 700 C CA . SER A 1 88 ? -1.950 9.656 4.889 1.00 84.06 88 SER A CA 1
ATOM 701 C C . SER A 1 88 ? -1.473 10.128 6.264 1.00 84.06 88 SER A C 1
ATOM 703 O O . SER A 1 88 ? -2.199 9.996 7.247 1.00 84.06 88 SER A O 1
ATOM 705 N N . GLY A 1 89 ? -0.235 10.625 6.361 1.00 79.19 89 GLY A N 1
ATOM 706 C CA . GLY A 1 89 ? 0.420 10.874 7.646 1.00 79.19 89 GLY A CA 1
ATOM 707 C C . GLY A 1 89 ? 0.825 9.595 8.388 1.00 79.19 89 GLY A C 1
ATOM 708 O O . GLY A 1 89 ? 1.284 9.688 9.526 1.00 79.19 89 GLY A O 1
ATOM 709 N N . THR A 1 90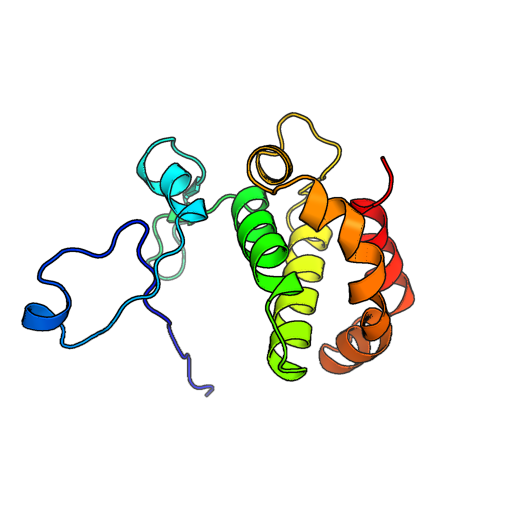 ? 0.689 8.417 7.764 1.00 78.44 90 THR A N 1
ATOM 710 C CA . THR A 1 90 ? 1.211 7.149 8.285 1.00 78.44 90 THR A CA 1
ATOM 711 C C . THR A 1 90 ? 2.706 7.271 8.485 1.00 78.44 90 THR A C 1
ATOM 713 O O . THR A 1 90 ? 3.455 7.598 7.563 1.00 78.44 90 THR A O 1
ATOM 716 N N . ARG A 1 91 ? 3.149 6.949 9.697 1.00 70.19 91 ARG A N 1
ATOM 717 C CA . ARG A 1 91 ? 4.564 6.850 10.007 1.00 70.19 91 ARG A CA 1
ATOM 718 C C . ARG A 1 91 ? 4.870 5.476 10.549 1.00 70.19 91 ARG A C 1
ATOM 720 O O . ARG A 1 91 ? 4.243 5.013 11.493 1.00 70.19 91 ARG A O 1
ATOM 727 N N . LEU A 1 92 ? 5.881 4.855 9.971 1.00 65.75 92 LEU A N 1
ATOM 728 C CA . LEU A 1 92 ? 6.309 3.512 10.335 1.00 65.75 92 LEU A CA 1
ATOM 729 C C . LEU A 1 92 ? 7.041 3.457 11.682 1.00 65.75 92 LEU A C 1
ATOM 731 O O . LEU A 1 92 ? 7.185 2.388 12.272 1.00 65.75 92 LEU A O 1
ATOM 735 N N . ASP A 1 93 ? 7.484 4.607 12.182 1.00 62.47 93 ASP A N 1
ATOM 736 C CA . ASP A 1 93 ? 8.047 4.768 13.518 1.00 62.47 93 ASP A CA 1
ATOM 737 C C . ASP A 1 93 ? 6.974 4.973 14.601 1.00 62.47 93 ASP A C 1
ATOM 739 O O . ASP A 1 93 ? 7.293 4.855 15.785 1.00 62.47 93 ASP A O 1
ATOM 743 N N . ASP A 1 94 ? 5.707 5.229 14.240 1.00 67.06 94 ASP A N 1
ATOM 744 C CA . ASP A 1 94 ? 4.646 5.406 15.228 1.00 67.06 94 ASP A CA 1
ATOM 745 C C . ASP A 1 94 ? 4.219 4.027 15.765 1.00 67.06 94 ASP A C 1
ATOM 747 O O . ASP A 1 94 ? 3.702 3.204 15.004 1.00 67.06 94 ASP A O 1
ATOM 751 N N . PRO A 1 95 ? 4.379 3.742 17.071 1.00 58.03 95 PRO A N 1
ATOM 752 C CA . PRO A 1 95 ? 3.926 2.490 17.674 1.00 58.03 95 PRO A CA 1
ATOM 753 C C . PRO A 1 95 ? 2.400 2.315 17.647 1.00 58.03 95 PRO A C 1
ATOM 755 O O . PRO A 1 95 ? 1.916 1.201 17.883 1.00 58.03 95 PRO A O 1
ATOM 758 N N . ARG A 1 96 ? 1.644 3.389 17.385 1.00 60.25 96 ARG A N 1
ATOM 759 C CA . ARG A 1 96 ? 0.202 3.359 17.107 1.00 60.25 96 ARG A CA 1
ATOM 760 C C . ARG A 1 96 ? -0.093 2.966 15.663 1.00 60.25 96 ARG A C 1
ATOM 762 O O . ARG A 1 96 ? -1.221 2.558 15.406 1.00 60.25 96 ARG A O 1
ATOM 769 N N . SER A 1 97 ? 0.893 3.044 14.763 1.00 63.50 97 SER A N 1
ATOM 770 C CA . SER A 1 97 ? 0.721 2.568 13.398 1.00 63.50 97 SER A CA 1
ATOM 771 C C . SER A 1 97 ? 0.688 1.040 13.372 1.00 63.50 97 SER A C 1
ATOM 773 O O . SER A 1 97 ? 1.606 0.347 13.830 1.00 63.50 97 SER A O 1
ATOM 775 N N . GLY A 1 98 ? -0.418 0.484 12.886 1.00 62.50 98 GLY A N 1
ATOM 776 C CA . GLY A 1 98 ? -0.635 -0.966 12.853 1.00 62.50 98 GLY A CA 1
ATOM 777 C C . GLY A 1 98 ? 0.212 -1.677 11.792 1.00 62.50 98 GLY A C 1
ATOM 778 O O . GLY A 1 98 ? 0.459 -2.878 11.907 1.00 62.50 98 GLY A O 1
ATOM 779 N N . ALA A 1 99 ? 0.707 -0.926 10.801 1.00 61.44 99 ALA A N 1
ATOM 780 C CA . ALA A 1 99 ? 1.331 -1.425 9.576 1.00 61.44 99 ALA A CA 1
ATOM 781 C C . ALA A 1 99 ? 2.482 -2.391 9.866 1.00 61.44 99 ALA A C 1
ATOM 783 O O . ALA A 1 99 ? 2.510 -3.523 9.394 1.00 61.44 99 ALA A O 1
ATOM 784 N N . LEU A 1 100 ? 3.423 -1.979 10.717 1.00 61.84 100 LEU A N 1
ATOM 785 C CA . LEU A 1 100 ? 4.609 -2.784 11.014 1.00 61.84 100 LEU A CA 1
ATOM 786 C C . LEU A 1 100 ? 4.358 -3.946 11.973 1.00 61.84 100 LEU A C 1
ATOM 788 O O . LEU A 1 100 ? 5.243 -4.783 12.150 1.00 61.84 100 LEU A O 1
ATOM 792 N N . ARG A 1 101 ? 3.197 -3.997 12.634 1.00 64.88 101 ARG A N 1
ATOM 793 C CA . ARG A 1 101 ? 2.850 -5.132 13.501 1.00 64.88 101 ARG A CA 1
ATOM 794 C C . ARG A 1 101 ? 2.444 -6.350 12.683 1.00 64.88 101 ARG A C 1
ATOM 796 O O . ARG A 1 101 ? 2.634 -7.468 13.150 1.00 64.88 101 ARG A O 1
ATOM 803 N N . VAL A 1 102 ? 1.896 -6.119 11.492 1.00 67.38 102 VAL A N 1
ATOM 804 C CA . VAL A 1 102 ? 1.390 -7.170 10.604 1.00 67.38 102 VAL A CA 1
ATOM 805 C C . VAL A 1 102 ? 2.372 -7.524 9.486 1.00 67.38 102 VAL A C 1
ATOM 807 O O . VAL A 1 102 ? 2.346 -8.651 9.003 1.00 67.38 102 VAL A O 1
ATOM 810 N N . VAL A 1 103 ? 3.285 -6.618 9.111 1.00 73.94 103 VAL A N 1
ATOM 811 C CA . VAL A 1 103 ? 4.317 -6.899 8.097 1.00 73.94 103 VAL A CA 1
ATOM 812 C C . VAL A 1 103 ? 5.470 -7.722 8.698 1.00 73.94 103 VAL A C 1
ATOM 814 O O . VAL A 1 103 ? 6.111 -7.277 9.659 1.00 73.94 103 VAL A O 1
ATOM 817 N N . PRO A 1 104 ? 5.817 -8.890 8.122 1.00 74.00 104 PRO A N 1
ATOM 818 C CA . PRO A 1 104 ? 6.994 -9.654 8.522 1.00 74.00 104 PRO A CA 1
ATOM 819 C C . PRO A 1 104 ? 8.289 -8.828 8.445 1.00 74.00 104 PRO A C 1
ATOM 821 O O . PRO A 1 104 ? 8.600 -8.198 7.435 1.00 74.00 104 PRO A O 1
ATOM 824 N N . ARG A 1 105 ? 9.117 -8.881 9.498 1.00 73.06 105 ARG A N 1
ATOM 825 C CA . ARG A 1 105 ? 10.388 -8.122 9.575 1.00 73.06 105 ARG A CA 1
ATOM 826 C C . ARG A 1 105 ? 11.397 -8.464 8.475 1.00 73.06 105 ARG A C 1
ATOM 828 O O . ARG A 1 105 ? 12.355 -7.724 8.281 1.00 73.06 105 ARG A O 1
ATOM 835 N N . GLU A 1 106 ? 11.271 -9.621 7.838 1.00 73.00 106 GLU A N 1
ATOM 836 C CA . GLU A 1 106 ? 12.115 -10.015 6.703 1.00 73.00 106 GLU A CA 1
ATOM 837 C C . GLU A 1 106 ? 11.810 -9.198 5.445 1.00 73.00 106 GLU A C 1
ATOM 839 O O . GLU A 1 106 ? 12.732 -8.800 4.743 1.00 73.00 106 GLU A O 1
ATOM 844 N N . ILE A 1 107 ? 10.538 -8.858 5.223 1.00 75.69 107 ILE A N 1
ATOM 845 C CA . ILE A 1 107 ? 10.103 -8.033 4.096 1.00 75.69 107 ILE A CA 1
ATOM 846 C C . ILE A 1 107 ? 10.677 -6.631 4.250 1.00 75.69 107 ILE A C 1
ATOM 848 O O . ILE A 1 107 ? 11.256 -6.095 3.312 1.00 75.69 107 ILE A O 1
ATOM 852 N N . ILE A 1 108 ? 10.628 -6.092 5.473 1.00 72.69 108 ILE A N 1
ATOM 853 C CA . ILE A 1 108 ? 11.210 -4.785 5.793 1.00 72.69 108 ILE A CA 1
ATOM 854 C C . ILE A 1 108 ? 12.717 -4.766 5.504 1.00 72.69 108 ILE A C 1
ATOM 856 O O . ILE A 1 108 ? 13.218 -3.825 4.901 1.00 72.69 108 ILE A O 1
ATOM 860 N N . ARG A 1 109 ? 13.440 -5.823 5.897 1.00 70.94 109 ARG A N 1
ATOM 861 C CA . ARG A 1 109 ? 14.892 -5.938 5.682 1.00 70.94 109 ARG A CA 1
ATOM 862 C C . ARG A 1 109 ? 15.284 -6.065 4.210 1.00 70.94 109 ARG A C 1
ATOM 864 O O . ARG A 1 109 ? 16.398 -5.701 3.862 1.00 70.94 109 ARG A O 1
ATOM 871 N N . ASN A 1 110 ? 14.384 -6.552 3.360 1.00 69.62 110 ASN A N 1
ATOM 872 C CA . ASN A 1 110 ? 14.650 -6.750 1.937 1.00 69.62 110 ASN A CA 1
ATOM 873 C C . ASN A 1 110 ? 14.160 -5.590 1.054 1.00 69.62 110 ASN A C 1
ATOM 875 O O . ASN A 1 110 ? 14.409 -5.615 -0.152 1.00 69.62 110 ASN A O 1
ATOM 879 N N . LEU A 1 111 ? 13.507 -4.567 1.624 1.00 70.38 111 LEU A N 1
ATOM 880 C CA . LEU A 1 111 ? 12.999 -3.409 0.875 1.00 70.38 111 LEU A CA 1
ATOM 881 C C . LEU A 1 111 ? 14.099 -2.662 0.115 1.00 70.38 111 LEU A C 1
ATOM 883 O O . LEU A 1 111 ? 13.852 -2.223 -1.002 1.00 70.38 111 LEU A O 1
ATOM 887 N N . GLU A 1 112 ? 15.316 -2.592 0.662 1.00 65.31 112 GLU A N 1
ATOM 888 C CA . GLU A 1 112 ? 16.489 -1.973 0.021 1.00 65.31 112 GLU A CA 1
ATOM 889 C C . GLU A 1 112 ? 16.718 -2.449 -1.413 1.00 65.31 112 GLU A C 1
ATOM 891 O O . GLU A 1 112 ? 16.948 -1.648 -2.316 1.00 65.31 112 GLU A O 1
ATOM 896 N N . SER A 1 113 ? 16.599 -3.759 -1.632 1.00 63.09 113 SER A N 1
ATOM 897 C CA . SER A 1 113 ? 16.810 -4.381 -2.942 1.00 63.09 113 SER A CA 1
ATOM 898 C C . SER A 1 113 ? 15.713 -4.064 -3.962 1.00 63.09 113 SER A C 1
ATOM 900 O O . SER A 1 113 ? 15.867 -4.378 -5.139 1.00 63.09 113 SER A O 1
ATOM 902 N N . ILE A 1 114 ? 14.609 -3.459 -3.518 1.00 60.03 114 ILE A N 1
ATOM 903 C CA . ILE A 1 114 ? 13.408 -3.222 -4.321 1.00 60.03 114 ILE A CA 1
ATOM 904 C C . ILE A 1 114 ? 13.254 -1.735 -4.692 1.00 60.03 114 ILE A C 1
ATOM 906 O O . ILE A 1 114 ? 12.561 -1.397 -5.646 1.00 60.03 114 ILE A O 1
ATOM 910 N N . ILE A 1 115 ? 13.943 -0.829 -3.990 1.00 67.06 115 ILE A N 1
ATOM 911 C CA . ILE A 1 115 ? 13.834 0.632 -4.181 1.00 67.06 115 ILE A CA 1
ATOM 912 C C . ILE A 1 115 ? 14.661 1.130 -5.381 1.00 67.06 115 ILE A C 1
ATOM 914 O O . ILE A 1 115 ? 14.574 2.300 -5.752 1.00 67.06 115 ILE A O 1
ATOM 918 N N . THR A 1 116 ? 15.414 0.253 -6.053 1.00 67.44 116 THR A N 1
ATOM 919 C CA . THR A 1 116 ? 16.205 0.597 -7.249 1.00 67.44 116 THR A CA 1
ATOM 920 C C . THR A 1 116 ? 15.385 1.226 -8.376 1.00 67.44 116 THR A C 1
ATOM 922 O O . THR A 1 116 ? 15.948 1.958 -9.185 1.00 67.44 116 THR A O 1
ATOM 925 N N . ASP A 1 117 ? 14.067 1.014 -8.390 1.00 76.38 117 ASP A N 1
ATOM 926 C CA . ASP A 1 117 ? 13.175 1.514 -9.439 1.00 76.38 117 ASP A CA 1
ATOM 927 C C . ASP A 1 117 ? 12.508 2.862 -9.091 1.00 76.38 117 ASP A C 1
ATOM 929 O O . ASP A 1 117 ? 11.689 3.354 -9.863 1.00 76.38 117 ASP A O 1
ATOM 933 N N . ALA A 1 118 ? 12.839 3.496 -7.956 1.00 78.44 118 ALA A N 1
ATOM 934 C CA . ALA A 1 118 ? 12.153 4.709 -7.485 1.00 78.44 118 ALA A CA 1
ATOM 935 C C . ALA A 1 118 ? 12.143 5.849 -8.519 1.00 78.44 118 ALA A C 1
ATOM 937 O O . ALA A 1 118 ? 11.125 6.511 -8.696 1.00 78.44 118 ALA A O 1
ATOM 938 N N . ASP A 1 119 ? 13.240 6.043 -9.249 1.00 82.31 119 ASP A N 1
ATOM 939 C CA . ASP A 1 119 ? 13.352 7.095 -10.267 1.00 82.31 119 ASP A CA 1
ATOM 940 C C . ASP A 1 119 ? 12.453 6.817 -11.473 1.00 82.31 119 ASP A C 1
ATOM 942 O O . ASP A 1 119 ? 11.824 7.727 -12.014 1.00 82.31 119 ASP A O 1
ATOM 946 N N . TYR A 1 120 ? 12.368 5.546 -11.872 1.00 84.31 120 TYR A N 1
ATOM 947 C CA . TYR A 1 120 ? 11.485 5.104 -12.943 1.00 84.31 120 TYR A CA 1
ATOM 948 C C . TYR A 1 120 ? 10.015 5.295 -12.552 1.00 84.31 120 TYR A C 1
ATOM 950 O O . TYR A 1 120 ? 9.231 5.839 -13.328 1.00 84.31 120 TYR A O 1
ATOM 958 N N . VAL A 1 121 ? 9.650 4.896 -11.330 1.00 86.00 121 VAL A N 1
ATOM 959 C CA . VAL A 1 121 ? 8.279 5.032 -10.821 1.00 86.00 121 VAL A CA 1
ATOM 960 C C . VAL A 1 121 ? 7.893 6.500 -10.674 1.00 86.00 121 VAL A C 1
ATOM 962 O O . VAL A 1 121 ? 6.805 6.878 -11.100 1.00 86.00 121 VAL A O 1
ATOM 965 N N . ALA A 1 122 ? 8.785 7.336 -10.137 1.00 86.31 122 ALA A N 1
ATOM 966 C CA . ALA A 1 122 ? 8.561 8.772 -10.008 1.00 86.31 122 ALA A CA 1
ATOM 967 C C . ALA A 1 122 ? 8.280 9.420 -11.371 1.00 86.31 122 ALA A C 1
ATOM 969 O O . ALA A 1 122 ? 7.299 10.146 -11.509 1.00 86.31 122 ALA A O 1
ATOM 970 N N . ALA A 1 123 ? 9.064 9.079 -12.401 1.00 86.81 123 ALA A N 1
ATOM 971 C CA . ALA A 1 123 ? 8.822 9.552 -13.761 1.00 86.81 123 ALA A CA 1
ATOM 972 C C . ALA A 1 123 ? 7.473 9.070 -14.328 1.00 86.81 123 ALA A C 1
ATOM 974 O O . ALA A 1 123 ? 6.793 9.824 -15.020 1.00 86.81 123 ALA A O 1
ATOM 975 N N . ALA A 1 124 ? 7.062 7.833 -14.026 1.00 85.75 124 ALA A N 1
ATOM 976 C CA . ALA A 1 124 ? 5.802 7.267 -14.511 1.00 85.75 124 ALA A CA 1
ATOM 977 C C . ALA A 1 124 ? 4.551 7.940 -13.918 1.00 85.75 124 ALA A C 1
ATOM 979 O O . ALA A 1 124 ? 3.494 7.907 -14.550 1.00 85.75 124 ALA A O 1
ATOM 980 N N . ILE A 1 125 ? 4.660 8.542 -12.729 1.00 85.19 125 ILE A N 1
ATOM 981 C CA . ILE A 1 125 ? 3.551 9.225 -12.043 1.00 85.19 125 ILE A CA 1
ATOM 982 C C . ILE A 1 125 ? 3.716 10.752 -11.969 1.00 85.19 125 ILE A C 1
ATOM 984 O O . ILE A 1 125 ? 2.944 11.400 -11.268 1.00 85.19 125 ILE A O 1
ATOM 988 N N . ASP A 1 126 ? 4.703 11.314 -12.675 1.00 87.94 126 ASP A N 1
ATOM 989 C CA . ASP A 1 126 ? 5.041 12.748 -12.663 1.00 87.94 126 ASP A CA 1
ATOM 990 C C . ASP A 1 126 ? 5.329 13.302 -11.248 1.00 87.94 126 ASP A C 1
ATOM 992 O O . ASP A 1 126 ? 4.890 14.387 -10.865 1.00 87.94 126 ASP A O 1
ATOM 996 N N . ALA A 1 127 ? 6.058 12.523 -10.441 1.00 88.31 127 ALA A N 1
ATOM 997 C CA . ALA A 1 127 ? 6.508 12.895 -9.099 1.00 88.31 127 ALA A CA 1
ATOM 998 C C . ALA A 1 127 ? 8.011 13.222 -9.060 1.00 88.31 127 ALA A C 1
ATOM 1000 O O . ALA A 1 127 ? 8.791 12.794 -9.914 1.00 88.31 127 ALA A O 1
ATOM 1001 N N . ASP A 1 128 ? 8.447 13.944 -8.022 1.00 91.62 128 ASP A N 1
ATOM 1002 C CA . ASP A 1 128 ? 9.868 14.220 -7.802 1.00 91.62 128 ASP A CA 1
ATOM 1003 C C . ASP A 1 128 ? 10.605 12.965 -7.297 1.00 91.62 128 ASP A C 1
ATOM 1005 O O . ASP A 1 128 ? 10.301 12.406 -6.239 1.00 91.62 128 ASP A O 1
ATOM 1009 N N . ALA A 1 129 ? 11.614 12.518 -8.049 1.00 88.75 129 ALA A N 1
ATOM 1010 C CA . ALA A 1 129 ? 12.359 11.301 -7.729 1.00 88.75 129 ALA A CA 1
ATOM 1011 C C . ALA A 1 129 ? 13.167 11.412 -6.422 1.00 88.75 129 ALA A C 1
ATOM 1013 O O . ALA A 1 129 ? 13.374 10.416 -5.724 1.00 88.75 129 ALA A O 1
ATOM 1014 N N . ALA A 1 130 ? 13.659 12.604 -6.064 1.00 89.31 130 ALA A N 1
ATOM 1015 C CA . ALA A 1 130 ? 14.376 12.793 -4.804 1.00 89.31 130 ALA A CA 1
ATOM 1016 C C . ALA A 1 130 ? 13.420 12.706 -3.606 1.00 89.31 130 ALA A C 1
ATOM 1018 O O . ALA A 1 130 ? 13.727 12.020 -2.632 1.00 89.31 130 ALA A O 1
ATOM 1019 N N . GLU A 1 131 ? 12.242 13.320 -3.702 1.00 90.44 131 GLU A N 1
ATOM 1020 C CA . GLU A 1 131 ? 11.173 13.197 -2.717 1.00 90.44 131 GLU A CA 1
ATOM 1021 C C . GLU A 1 131 ? 10.739 11.739 -2.557 1.00 90.44 131 GLU A C 1
ATOM 1023 O O . GLU A 1 131 ? 10.726 11.239 -1.433 1.00 90.44 131 GLU A O 1
ATOM 1028 N N . MET A 1 132 ? 10.444 11.035 -3.655 1.00 88.19 132 MET A N 1
ATOM 1029 C CA . MET A 1 132 ? 10.006 9.639 -3.594 1.00 88.19 132 MET A CA 1
ATOM 1030 C C . MET A 1 132 ? 11.040 8.758 -2.886 1.00 88.19 132 MET A C 1
ATOM 1032 O O . MET A 1 132 ? 10.685 8.005 -1.977 1.00 88.19 132 MET A O 1
ATOM 1036 N N . ARG A 1 133 ? 12.329 8.893 -3.225 1.00 85.69 133 ARG A N 1
ATOM 1037 C CA . ARG A 1 133 ? 13.404 8.171 -2.526 1.00 85.69 133 ARG A CA 1
ATOM 1038 C C . ARG A 1 133 ? 13.445 8.503 -1.042 1.00 85.69 133 ARG A C 1
ATOM 1040 O O . ARG A 1 133 ? 13.562 7.584 -0.237 1.00 85.69 133 ARG A O 1
ATOM 1047 N N . ASN A 1 134 ? 13.321 9.773 -0.663 1.00 86.44 134 ASN A N 1
ATOM 1048 C CA . ASN A 1 134 ? 13.337 10.180 0.743 1.00 86.44 134 ASN A CA 1
ATOM 1049 C C . ASN A 1 134 ? 12.149 9.596 1.522 1.00 86.44 134 ASN A C 1
ATOM 1051 O O . ASN A 1 134 ? 12.335 9.061 2.615 1.00 86.44 134 ASN A O 1
ATOM 1055 N N . VAL A 1 135 ? 10.945 9.652 0.945 1.00 85.88 135 VAL A N 1
ATOM 1056 C CA . VAL A 1 135 ? 9.718 9.107 1.544 1.00 85.88 135 VAL A CA 1
ATOM 1057 C C . VAL A 1 135 ? 9.827 7.594 1.725 1.00 85.88 135 VAL A C 1
ATOM 1059 O O . VAL A 1 135 ? 9.521 7.081 2.799 1.00 85.88 135 VAL A O 1
ATOM 1062 N N . ILE A 1 136 ? 10.302 6.872 0.709 1.00 80.25 136 ILE A N 1
ATOM 1063 C CA . ILE A 1 136 ? 10.415 5.410 0.768 1.00 80.25 136 ILE A CA 1
ATOM 1064 C C . ILE A 1 136 ? 11.589 4.975 1.663 1.00 80.25 136 ILE A C 1
ATOM 1066 O O . ILE A 1 136 ? 11.472 4.007 2.406 1.00 80.25 136 ILE A O 1
ATOM 1070 N N . THR A 1 137 ? 12.704 5.707 1.685 1.00 79.19 137 THR A N 1
ATOM 1071 C CA . THR A 1 137 ? 13.850 5.388 2.563 1.00 79.19 137 THR A CA 1
ATOM 1072 C C . THR A 1 137 ? 13.506 5.572 4.042 1.00 79.19 137 THR A C 1
ATOM 1074 O O . THR A 1 137 ? 14.044 4.863 4.893 1.00 79.19 137 THR A O 1
ATOM 1077 N N . ALA A 1 138 ? 12.556 6.455 4.371 1.00 73.81 138 ALA A N 1
ATOM 1078 C CA . ALA A 1 138 ? 12.049 6.596 5.736 1.00 73.81 138 ALA A CA 1
ATOM 1079 C C . ALA A 1 138 ? 11.441 5.289 6.291 1.00 73.81 138 ALA A C 1
ATOM 1081 O O . ALA A 1 138 ? 11.361 5.122 7.504 1.00 73.81 138 ALA A O 1
ATOM 1082 N N . ILE A 1 139 ? 11.066 4.335 5.426 1.00 71.00 139 ILE A N 1
ATOM 1083 C CA . ILE A 1 139 ? 10.622 2.990 5.822 1.00 71.00 139 ILE A CA 1
ATOM 1084 C C . ILE A 1 139 ? 11.748 2.171 6.463 1.00 71.00 139 ILE A C 1
ATOM 1086 O O . ILE A 1 139 ? 11.502 1.353 7.351 1.00 71.00 139 ILE A O 1
ATOM 1090 N N . MET A 1 140 ? 12.978 2.370 5.995 1.00 64.44 140 MET A N 1
ATOM 1091 C CA . MET A 1 140 ? 14.131 1.541 6.338 1.00 64.44 140 MET A CA 1
ATOM 1092 C C . MET A 1 140 ? 14.918 2.057 7.539 1.00 64.44 140 MET A C 1
ATOM 1094 O O . MET A 1 140 ? 15.645 1.288 8.164 1.00 64.44 140 MET A O 1
ATOM 1098 N N . GLN A 1 141 ? 14.798 3.346 7.864 1.00 58.59 141 GLN A N 1
ATOM 1099 C CA . GLN A 1 141 ? 15.489 3.937 9.006 1.00 58.59 141 GLN A CA 1
ATOM 1100 C C . GLN A 1 141 ? 14.819 3.485 10.315 1.00 58.59 141 GLN A C 1
ATOM 1102 O O . GLN A 1 141 ? 13.881 4.110 10.807 1.00 58.59 141 GLN A O 1
ATOM 1107 N N . LYS A 1 142 ? 15.317 2.370 10.861 1.00 50.81 142 LYS A N 1
ATOM 1108 C CA . LYS A 1 142 ? 15.197 1.969 12.267 1.00 50.81 142 LYS A CA 1
ATOM 1109 C C . LYS A 1 142 ? 16.574 1.861 12.896 1.00 50.81 142 LYS A C 1
ATOM 1111 O O . LYS A 1 142 ? 17.418 1.148 12.313 1.00 50.81 142 LYS A O 1
#

pLDDT: mean 76.73, std 9.44, range [46.81, 91.62]

Sequence (142 aa):
MFDLCVDLIVDRIPPNIHDVLNIAPVDEVLLEPVFTRDEYVKIEEFGIEILSKPDLLLATKLVSLPGRNAEHKKCKDMADIYAVLRYSGTRLDDPRSGALRVVPREIIRNLESIITDADYVAAAIDADAAEMRNVITAIMQK

Secondary structure (DSSP, 8-state):
--------EESS--TTHHHHH---PEE-GGGHHHHHS--EEEEEETTEEEEE-HHHHHHHHHHHGGG--SHHHHHHHHHHHHHHHHHS---TT-TT-SHHHHS-HHHHHHGGGGGGGHHHHHHHTT--HHHHHHHHHTTT--

Foldseek 3Di:
DDDDDDAAEDLDDDPCCCVVPVDDHHHDVLCVCVVVPVQWDADPPPVGGTDGQLLSQLLSLLVVQVVDPDPVSLLVSLVSNLCSLPPRVDAPPDPPRCNVVNHDVVSLVCVVVSCPCLVVSCVVVVHDSVSSCVSSVSSNDD